Protein AF-W1YMN3-F1 (afdb_monomer)

InterPro domains:
  IPR003142 Biotin protein ligase, C-terminal [PF02237] (4-51)
  IPR008988 Transcriptional repressor, C-te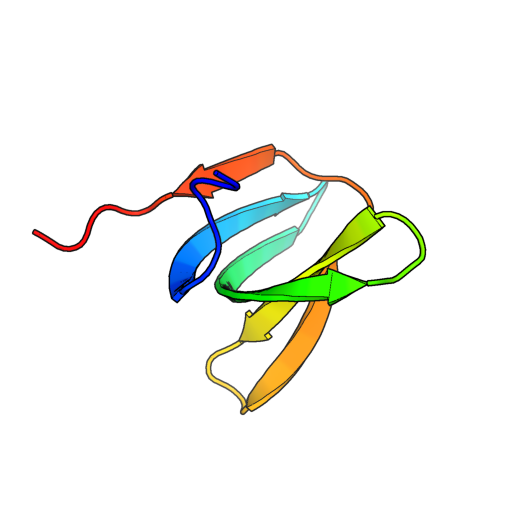rminal [SSF50037] (6-51)

Secondary structure (DSSP, 8-state):
--TTTTSEEEEEETTEEEEEEEEEE-TTSPEEEE-TTSPEEEESS-EEEE----

Structure (mmCIF, N/CA/C/O backbone):
data_AF-W1YMN3-F1
#
_entry.id   AF-W1YMN3-F1
#
loop_
_atom_site.group_PDB
_atom_site.id
_atom_site.type_symbol
_atom_site.label_atom_id
_atom_site.label_alt_id
_atom_site.label_comp_id
_atom_site.label_asym_id
_atom_site.label_entity_id
_atom_site.label_seq_id
_atom_site.pdbx_PDB_ins_code
_atom_site.Cartn_x
_atom_site.Cartn_y
_atom_site.Cartn_z
_atom_site.occupancy
_atom_site.B_iso_or_equiv
_atom_site.auth_seq_id
_atom_site.auth_comp_id
_atom_site.auth_asym_id
_atom_site.auth_atom_id
_atom_site.pdbx_PDB_model_num
ATOM 1 N N . LEU A 1 1 ? 5.627 -7.463 17.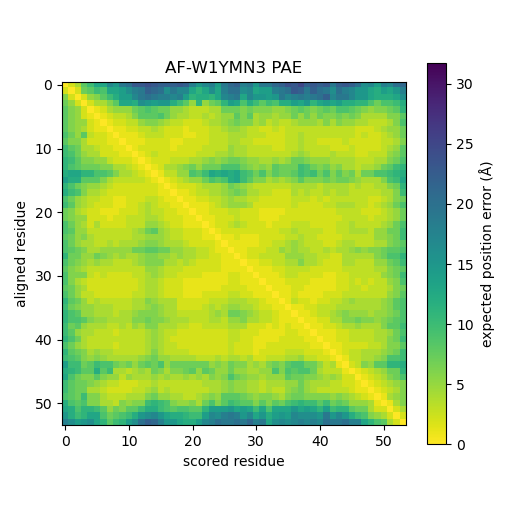116 1.00 44.59 1 LEU A N 1
ATOM 2 C CA . LEU A 1 1 ? 4.379 -6.720 16.844 1.00 44.59 1 LEU A CA 1
ATOM 3 C C . LEU A 1 1 ? 4.626 -5.936 15.563 1.00 44.59 1 LEU A C 1
ATOM 5 O O . LEU A 1 1 ? 5.504 -5.084 15.580 1.00 44.59 1 LEU A O 1
ATOM 9 N N . SER A 1 2 ? 3.996 -6.306 14.446 1.00 52.94 2 SER A N 1
ATOM 10 C CA . SER A 1 2 ? 4.180 -5.593 13.174 1.00 52.94 2 SER A CA 1
ATOM 11 C C . SER A 1 2 ? 3.543 -4.213 13.309 1.00 52.94 2 SER A C 1
ATOM 13 O O . SER A 1 2 ? 2.325 -4.096 13.333 1.00 52.94 2 SER A O 1
ATOM 15 N N . VAL A 1 3 ? 4.379 -3.190 13.486 1.00 61.25 3 VAL A N 1
ATOM 16 C CA . VAL A 1 3 ? 4.013 -1.819 13.902 1.00 61.25 3 VAL A CA 1
ATOM 17 C C . VAL A 1 3 ? 3.154 -1.078 12.856 1.00 61.25 3 VAL A C 1
ATOM 19 O O . VAL A 1 3 ? 2.741 0.048 13.084 1.00 61.25 3 VAL A O 1
ATOM 22 N N . THR A 1 4 ? 2.860 -1.698 11.712 1.00 66.12 4 THR A N 1
ATOM 23 C CA . THR A 1 4 ? 2.189 -1.074 10.564 1.00 66.12 4 THR A CA 1
ATOM 24 C C . THR A 1 4 ? 0.734 -1.502 10.357 1.00 66.12 4 THR A C 1
ATOM 26 O O . THR A 1 4 ? 0.022 -0.809 9.642 1.00 66.12 4 THR A O 1
ATOM 29 N N . LEU A 1 5 ? 0.265 -2.621 10.924 1.00 78.56 5 LEU A N 1
ATOM 30 C CA . LEU A 1 5 ? -1.086 -3.128 10.637 1.00 78.56 5 LEU A CA 1
ATOM 31 C C . LEU A 1 5 ? -2.168 -2.306 11.350 1.00 78.56 5 LEU A C 1
ATOM 33 O O . LEU A 1 5 ? -2.097 -2.090 12.555 1.00 78.56 5 LEU A O 1
ATOM 37 N N . GLY A 1 6 ? -3.188 -1.891 10.599 1.00 80.44 6 GLY A N 1
ATOM 38 C CA . GLY A 1 6 ? -4.276 -1.024 11.059 1.00 80.44 6 GLY A CA 1
ATOM 39 C C . GLY A 1 6 ? -3.975 0.474 10.963 1.00 80.44 6 GLY A C 1
ATOM 40 O O . GLY A 1 6 ? -4.887 1.277 11.144 1.00 80.44 6 GLY A O 1
ATOM 41 N N . GLU A 1 7 ? -2.738 0.848 10.633 1.00 84.1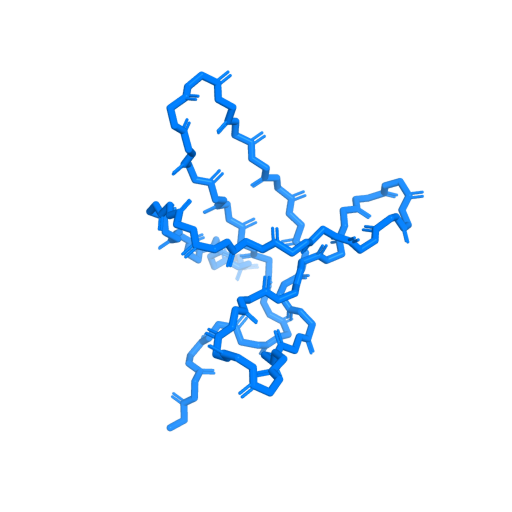9 7 GLU A N 1
ATOM 42 C CA . GLU A 1 7 ? -2.313 2.242 10.513 1.00 84.19 7 GLU A CA 1
ATOM 43 C C . GLU A 1 7 ? -2.438 2.756 9.075 1.00 84.19 7 GLU A C 1
ATOM 45 O O . GLU A 1 7 ? -2.309 2.007 8.097 1.00 84.19 7 GLU A O 1
ATOM 50 N N . GLU A 1 8 ? -2.650 4.067 8.948 1.00 87.19 8 GLU A N 1
ATOM 51 C CA . GLU A 1 8 ? -2.460 4.761 7.678 1.00 87.19 8 GLU A CA 1
ATOM 52 C C . GLU A 1 8 ? -0.967 4.835 7.358 1.00 87.19 8 GLU A C 1
ATOM 54 O O . GLU A 1 8 ? -0.145 5.348 8.126 1.00 87.19 8 GLU A O 1
ATOM 59 N N . ILE A 1 9 ? -0.613 4.318 6.190 1.00 87.75 9 ILE A N 1
ATOM 60 C CA . ILE A 1 9 ? 0.754 4.264 5.709 1.00 87.75 9 ILE A CA 1
ATOM 61 C C . ILE A 1 9 ? 0.873 4.898 4.329 1.00 87.75 9 ILE A C 1
ATOM 63 O O . ILE A 1 9 ? -0.059 4.927 3.521 1.00 87.75 9 ILE A O 1
ATOM 67 N N . GLU A 1 10 ? 2.077 5.370 4.055 1.00 88.00 10 GLU A N 1
ATOM 68 C CA . GLU A 1 10 ? 2.522 5.790 2.740 1.00 88.00 10 GLU A CA 1
ATOM 69 C C . GLU A 1 10 ? 3.617 4.829 2.278 1.00 88.00 10 GLU A C 1
ATOM 71 O O . GLU A 1 10 ? 4.617 4.625 2.969 1.00 88.00 10 GLU A O 1
ATOM 76 N N . VAL A 1 11 ? 3.429 4.237 1.105 1.00 87.25 11 VAL A N 1
ATOM 77 C CA . VAL A 1 11 ? 4.408 3.366 0.461 1.00 87.25 11 VAL A CA 1
ATOM 78 C C . VAL A 1 11 ? 5.024 4.107 -0.705 1.00 87.25 11 VAL A C 1
ATOM 80 O O . VAL A 1 11 ? 4.323 4.474 -1.651 1.00 87.25 11 VAL A O 1
ATOM 83 N N . ARG A 1 12 ? 6.343 4.279 -0.672 1.00 86.19 12 ARG A N 1
ATOM 84 C CA . ARG A 1 12 ? 7.109 4.849 -1.781 1.00 86.19 12 ARG A CA 1
ATOM 85 C C . ARG A 1 12 ? 7.768 3.733 -2.576 1.00 86.19 12 ARG A C 1
ATOM 87 O O . ARG A 1 12 ? 8.617 3.007 -2.066 1.00 86.19 12 ARG A O 1
ATOM 94 N N . ALA A 1 13 ? 7.380 3.618 -3.838 1.00 82.31 13 ALA A N 1
ATOM 95 C CA . ALA A 1 13 ? 8.007 2.752 -4.824 1.00 82.31 13 ALA A CA 1
ATOM 96 C C . ALA A 1 13 ? 8.596 3.606 -5.964 1.00 82.31 13 ALA A C 1
ATOM 9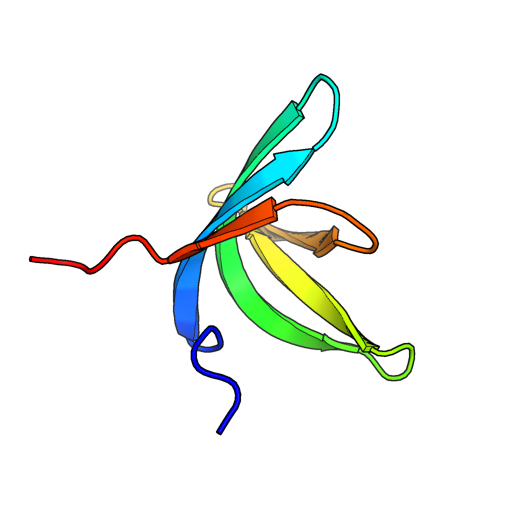8 O O . ALA A 1 13 ? 8.160 4.743 -6.177 1.00 82.31 13 ALA A O 1
ATOM 99 N N . PRO A 1 14 ? 9.568 3.095 -6.739 1.00 81.75 14 PRO A N 1
ATOM 100 C CA . PRO A 1 14 ? 10.107 3.824 -7.883 1.00 81.75 14 PRO A CA 1
ATOM 101 C C . PRO A 1 14 ? 8.995 4.241 -8.861 1.00 81.75 14 PRO A C 1
ATOM 103 O O . PRO A 1 14 ? 8.353 3.405 -9.495 1.00 81.75 14 PRO A O 1
ATOM 106 N N . GLY A 1 15 ? 8.747 5.549 -8.947 1.00 80.69 15 GLY A N 1
ATOM 107 C CA . GLY A 1 15 ? 7.738 6.147 -9.825 1.00 80.69 15 GLY A CA 1
ATOM 108 C C . GLY A 1 15 ? 6.295 6.122 -9.314 1.00 80.69 15 GLY A C 1
ATOM 109 O O . GLY A 1 15 ? 5.430 6.638 -10.014 1.00 80.69 15 GLY A O 1
ATOM 110 N N . ASN A 1 16 ? 6.011 5.564 -8.128 1.00 79.69 16 ASN A N 1
ATOM 111 C CA . ASN A 1 16 ? 4.656 5.524 -7.571 1.00 79.69 16 ASN A CA 1
ATOM 112 C C . ASN A 1 16 ? 4.657 5.677 -6.046 1.00 79.69 16 ASN A C 1
ATOM 114 O O . ASN A 1 16 ? 5.396 4.986 -5.349 1.00 79.69 16 ASN A O 1
ATOM 118 N N . THR A 1 17 ? 3.756 6.509 -5.528 1.00 84.69 17 THR A N 1
ATOM 119 C CA . THR A 1 17 ? 3.457 6.584 -4.094 1.00 84.69 17 THR A CA 1
ATOM 120 C C . THR A 1 17 ? 2.036 6.090 -3.864 1.00 84.69 17 THR A C 1
ATOM 122 O O . THR A 1 17 ? 1.114 6.515 -4.561 1.00 84.69 17 THR A O 1
ATOM 125 N N . TYR A 1 18 ? 1.860 5.189 -2.902 1.00 85.00 18 TYR A N 1
ATOM 126 C CA . TYR A 1 18 ? 0.554 4.686 -2.491 1.00 85.00 18 TYR A CA 1
ATOM 127 C C . TYR A 1 18 ? 0.252 5.155 -1.076 1.00 85.00 18 TYR A C 1
ATOM 129 O O . TYR A 1 18 ? 1.094 5.030 -0.194 1.00 85.00 18 TYR A O 1
ATOM 137 N N . GLU A 1 19 ? -0.958 5.650 -0.856 1.00 89.25 19 GLU A N 1
ATOM 138 C CA . GLU A 1 19 ? -1.459 6.001 0.470 1.00 89.25 19 GLU A CA 1
ATOM 139 C C . GLU A 1 19 ? -2.664 5.119 0.780 1.00 89.25 19 GLU A C 1
ATOM 141 O O . GLU A 1 19 ? -3.547 4.941 -0.066 1.00 89.25 19 GLU A O 1
ATOM 146 N N . GLY A 1 20 ? -2.689 4.529 1.969 1.00 90.38 20 GLY A N 1
ATOM 147 C CA . GLY A 1 20 ? -3.763 3.630 2.365 1.00 90.38 20 GLY A CA 1
ATOM 148 C C . GLY A 1 20 ? -3.548 3.037 3.746 1.00 90.38 20 GLY A C 1
ATOM 149 O O . GLY A 1 20 ? -2.624 3.407 4.462 1.00 90.38 20 GLY A O 1
ATOM 150 N N . VAL A 1 21 ? -4.408 2.099 4.120 1.00 90.94 21 VAL A N 1
ATOM 151 C CA . VAL A 1 21 ? -4.328 1.410 5.411 1.00 90.94 21 VAL A CA 1
ATOM 152 C C . VAL A 1 21 ? -3.669 0.059 5.206 1.00 90.94 21 VAL A C 1
ATOM 154 O O . VAL A 1 21 ? -4.132 -0.729 4.379 1.00 90.94 21 VAL A O 1
ATOM 157 N N . ALA A 1 22 ? -2.611 -0.231 5.956 1.00 90.00 22 ALA A N 1
ATOM 158 C CA . ALA A 1 22 ? -2.017 -1.563 5.961 1.00 90.00 22 ALA A CA 1
ATOM 159 C C . ALA A 1 22 ? -2.974 -2.534 6.665 1.00 90.00 22 ALA A C 1
ATOM 161 O O . ALA A 1 22 ? -3.260 -2.394 7.851 1.00 90.00 22 ALA A O 1
ATOM 162 N N . THR A 1 23 ? -3.520 -3.493 5.924 1.00 89.94 23 THR A N 1
ATOM 163 C CA . THR A 1 23 ? -4.578 -4.378 6.424 1.00 89.94 23 THR A CA 1
ATOM 164 C C . THR A 1 23 ? -4.068 -5.726 6.875 1.00 89.94 23 THR A C 1
ATOM 166 O O . THR A 1 23 ? -4.636 -6.282 7.808 1.00 89.94 23 THR A O 1
ATOM 169 N N . ASP A 1 24 ? -3.053 -6.262 6.200 1.00 89.69 24 ASP A N 1
ATOM 170 C CA . ASP A 1 24 ? -2.523 -7.586 6.517 1.00 89.69 24 ASP A CA 1
ATOM 171 C C . ASP A 1 24 ? -1.151 -7.820 5.875 1.00 89.69 24 ASP A C 1
ATOM 173 O O . ASP A 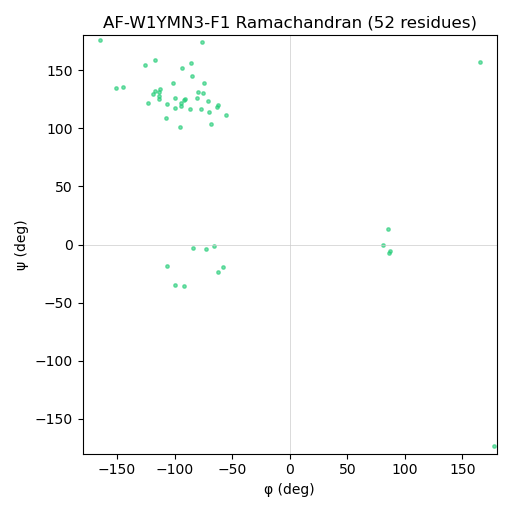1 24 ? -0.671 -6.982 5.106 1.00 89.69 24 ASP A O 1
ATOM 177 N N . ILE A 1 25 ? -0.545 -8.967 6.166 1.00 87.44 25 ILE A N 1
ATOM 178 C CA . ILE A 1 25 ? 0.621 -9.504 5.463 1.00 87.44 25 ILE A CA 1
ATOM 179 C C . ILE A 1 25 ? 0.217 -10.851 4.853 1.00 87.44 25 ILE A C 1
ATOM 181 O O . ILE A 1 25 ? -0.357 -11.686 5.546 1.00 87.44 25 ILE A O 1
ATOM 185 N N . ASP A 1 26 ? 0.485 -11.063 3.563 1.00 88.88 26 ASP A N 1
ATOM 186 C CA . ASP A 1 26 ? 0.176 -12.339 2.906 1.00 88.88 26 ASP A CA 1
ATOM 187 C C . ASP A 1 26 ? 1.183 -13.454 3.260 1.00 88.88 26 ASP A C 1
ATOM 189 O O . ASP A 1 26 ? 2.186 -13.230 3.938 1.00 88.88 26 ASP A O 1
ATOM 193 N N . GLU A 1 27 ? 0.913 -14.681 2.806 1.00 90.31 27 GLU A N 1
ATOM 194 C CA . GLU A 1 27 ? 1.745 -15.862 3.098 1.00 90.31 27 GLU A CA 1
ATOM 195 C C . GLU A 1 27 ? 3.179 -15.753 2.552 1.00 90.31 27 GLU A C 1
ATOM 197 O O . GLU A 1 27 ? 4.097 -16.371 3.091 1.00 90.31 27 GLU A O 1
ATOM 202 N N . ASP A 1 28 ? 3.381 -14.930 1.522 1.00 88.56 28 ASP A N 1
ATOM 203 C CA . ASP A 1 28 ? 4.685 -14.640 0.926 1.00 88.56 28 ASP A CA 1
ATOM 204 C C . ASP A 1 28 ? 5.440 -13.531 1.696 1.00 88.56 28 ASP A C 1
ATOM 206 O O . ASP A 1 28 ? 6.581 -13.202 1.361 1.00 88.56 28 ASP A O 1
ATOM 210 N N . GLY A 1 29 ? 4.823 -12.937 2.725 1.00 86.56 29 GLY A N 1
ATOM 211 C CA . GLY A 1 29 ? 5.395 -11.855 3.526 1.00 86.56 29 GLY A CA 1
ATOM 212 C C . GLY A 1 29 ? 5.192 -10.454 2.940 1.00 86.56 29 GLY A C 1
ATOM 213 O O . GLY A 1 29 ? 5.836 -9.507 3.399 1.00 86.56 29 GLY A O 1
ATOM 214 N N . ASN A 1 30 ? 4.315 -10.288 1.947 1.00 89.31 30 ASN A N 1
ATOM 215 C CA . ASN A 1 30 ? 4.035 -8.991 1.332 1.00 89.31 30 ASN A CA 1
ATOM 216 C C . ASN A 1 30 ? 2.976 -8.217 2.112 1.00 89.31 30 ASN A C 1
ATOM 218 O O . ASN A 1 30 ? 1.988 -8.778 2.582 1.00 89.31 30 ASN A O 1
ATOM 222 N N . LEU A 1 31 ? 3.123 -6.895 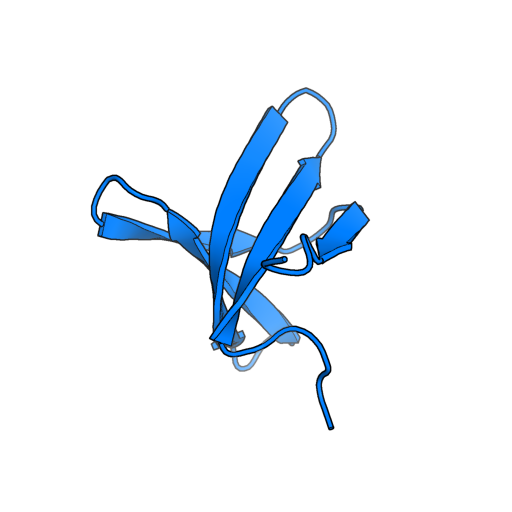2.164 1.00 88.00 31 LEU A N 1
ATOM 223 C CA . LEU A 1 31 ? 2.168 -6.034 2.853 1.00 88.00 31 LEU A CA 1
ATOM 224 C C . LEU A 1 31 ? 0.935 -5.780 1.976 1.00 88.00 31 LEU A C 1
ATOM 226 O O . LEU A 1 31 ? 1.049 -5.311 0.841 1.00 88.00 31 LEU A O 1
ATOM 230 N N . LEU A 1 32 ? -0.251 -6.049 2.514 1.00 90.81 32 LEU A N 1
ATOM 231 C CA . LEU A 1 32 ? -1.528 -5.721 1.890 1.00 90.81 32 LEU A CA 1
ATOM 232 C C . LEU A 1 32 ? -1.992 -4.344 2.361 1.00 90.81 32 LEU A C 1
ATOM 234 O O . LEU A 1 32 ? -2.130 -4.095 3.558 1.00 90.81 32 LEU A O 1
ATOM 238 N N . VAL A 1 33 ? -2.250 -3.453 1.407 1.00 90.38 33 VAL A N 1
ATOM 239 C CA . VAL A 1 33 ? -2.645 -2.065 1.656 1.00 90.38 33 VAL A CA 1
ATOM 240 C C . VAL A 1 33 ? -3.975 -1.788 0.985 1.00 90.38 33 VAL A C 1
ATOM 242 O O . VAL A 1 33 ? -4.104 -1.909 -0.232 1.00 90.38 33 VAL A O 1
ATOM 245 N N . ARG A 1 34 ? -4.968 -1.385 1.772 1.00 91.81 34 ARG A N 1
ATOM 246 C CA . ARG A 1 34 ? -6.264 -0.937 1.268 1.00 91.81 34 ARG A CA 1
ATOM 247 C C . ARG A 1 34 ? -6.196 0.545 0.943 1.00 91.81 34 ARG A C 1
ATOM 249 O O . ARG A 1 34 ? -5.989 1.371 1.830 1.00 91.81 34 ARG A O 1
ATOM 256 N N . ILE A 1 35 ? -6.367 0.858 -0.328 1.00 89.94 35 ILE A N 1
ATOM 257 C CA . ILE A 1 35 ? -6.334 2.216 -0.871 1.00 89.94 35 ILE A CA 1
ATOM 258 C C . ILE A 1 35 ? -7.743 2.832 -0.735 1.00 89.94 35 ILE A C 1
ATOM 260 O O . ILE A 1 35 ? -8.718 2.079 -0.630 1.00 89.94 35 ILE A O 1
ATOM 264 N N . PRO A 1 36 ? -7.905 4.173 -0.690 1.00 86.56 36 PRO A N 1
ATOM 265 C CA . PRO A 1 36 ? -9.217 4.804 -0.497 1.00 86.56 36 PRO A CA 1
ATOM 266 C C . PRO A 1 36 ? -10.290 4.445 -1.535 1.00 86.56 36 PRO A C 1
ATOM 268 O O . PRO A 1 36 ? -11.476 4.598 -1.259 1.00 86.56 36 PRO A O 1
ATOM 271 N N . ASP A 1 37 ? -9.895 3.947 -2.708 1.00 87.56 37 ASP A N 1
ATOM 272 C CA . ASP A 1 37 ? -10.806 3.433 -3.738 1.00 87.56 37 ASP A CA 1
ATOM 273 C C . ASP A 1 37 ? -11.437 2.070 -3.373 1.00 87.56 37 ASP A C 1
ATOM 275 O O . ASP A 1 37 ? -12.281 1.560 -4.107 1.00 87.56 37 ASP A O 1
ATOM 279 N N . GLY A 1 38 ? -11.045 1.482 -2.237 1.00 87.06 38 GLY A N 1
ATOM 280 C CA . GLY A 1 38 ? -11.486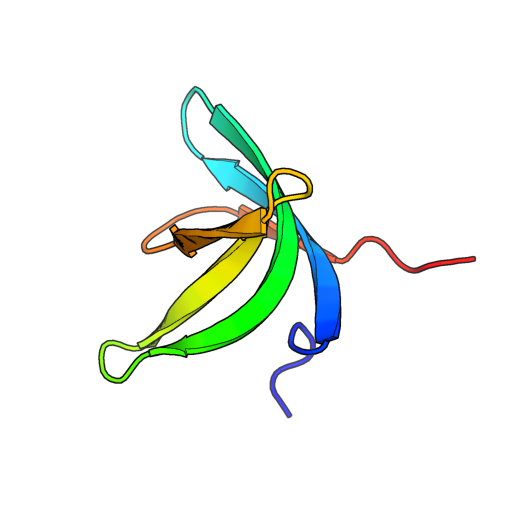 0.172 -1.764 1.00 87.06 38 GLY A CA 1
ATOM 281 C C . GLY A 1 38 ? -10.647 -0.992 -2.295 1.00 87.06 38 GLY A C 1
ATOM 282 O O . GLY A 1 38 ? -10.830 -2.125 -1.843 1.00 87.06 38 GLY A O 1
ATOM 283 N N . THR A 1 39 ? -9.702 -0.733 -3.201 1.00 91.06 39 THR A N 1
ATOM 284 C CA . THR A 1 39 ? -8.812 -1.749 -3.760 1.00 91.06 39 THR A CA 1
ATOM 285 C C . THR A 1 39 ? -7.750 -2.139 -2.737 1.00 91.06 39 THR A C 1
ATOM 287 O O . THR A 1 39 ? -7.158 -1.292 -2.067 1.00 91.06 39 THR A O 1
ATOM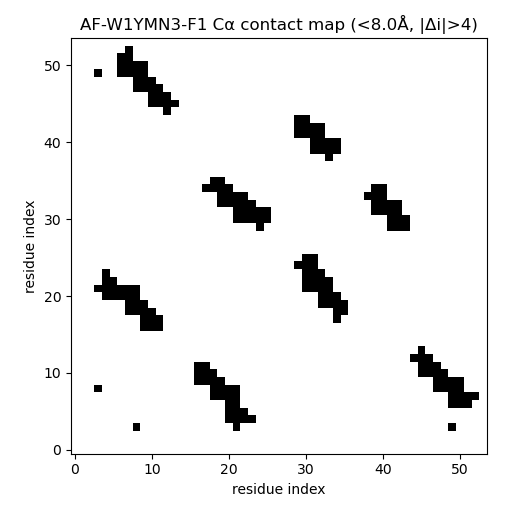 290 N N . VAL A 1 40 ? -7.455 -3.436 -2.645 1.00 91.56 40 VAL A N 1
ATOM 291 C CA . VAL A 1 40 ? -6.304 -3.936 -1.886 1.00 91.56 40 VAL A CA 1
ATOM 292 C C . VAL A 1 40 ? -5.131 -4.114 -2.839 1.00 91.56 40 VAL A C 1
ATOM 294 O O . VAL A 1 40 ? -5.205 -4.889 -3.794 1.00 91.56 40 VAL A O 1
ATOM 297 N N . LYS A 1 41 ? -4.038 -3.396 -2.585 1.00 89.44 41 LYS A N 1
ATOM 298 C CA . LYS A 1 41 ? -2.772 -3.565 -3.293 1.00 89.44 41 LYS A CA 1
ATOM 299 C C . LYS A 1 41 ? -1.791 -4.366 -2.464 1.00 89.44 41 LYS A C 1
ATOM 301 O O . LYS A 1 41 ? -1.631 -4.140 -1.269 1.00 89.44 41 LYS A O 1
ATOM 306 N N . ARG A 1 42 ? -1.088 -5.262 -3.147 1.00 91.12 42 ARG A N 1
ATOM 307 C CA . ARG A 1 42 ? 0.028 -6.013 -2.591 1.00 91.12 42 ARG A CA 1
ATOM 308 C C . ARG A 1 42 ? 1.334 -5.264 -2.831 1.00 91.12 42 ARG A C 1
ATOM 310 O O . ARG A 1 42 ? 1.661 -4.943 -3.975 1.00 91.12 42 ARG A O 1
ATOM 317 N N . ILE A 1 43 ? 2.069 -5.010 -1.758 1.00 86.69 43 ILE A N 1
ATOM 318 C CA . ILE A 1 43 ? 3.340 -4.292 -1.759 1.00 86.69 43 ILE A CA 1
ATOM 319 C C . ILE A 1 43 ? 4.462 -5.293 -1.502 1.00 86.69 43 ILE A C 1
ATOM 321 O O . ILE A 1 43 ? 4.601 -5.810 -0.398 1.00 86.69 43 ILE A O 1
ATOM 325 N N . VAL A 1 44 ? 5.247 -5.554 -2.548 1.00 86.06 44 VAL A N 1
ATOM 326 C CA . VAL A 1 44 ? 6.373 -6.503 -2.519 1.00 86.06 44 VAL A CA 1
ATOM 327 C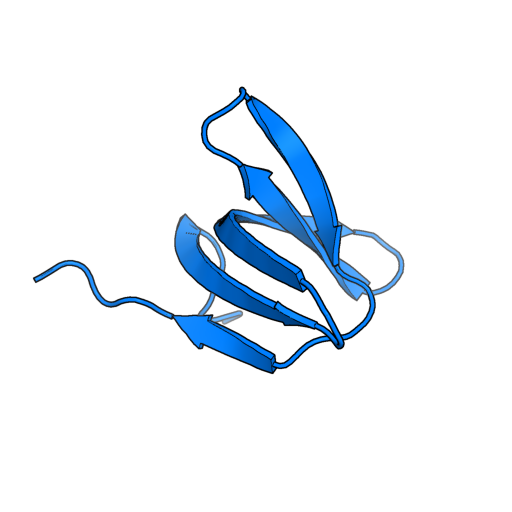 C . VAL A 1 44 ? 7.686 -5.802 -2.150 1.00 86.06 44 VAL A C 1
ATOM 329 O O . VAL A 1 44 ? 8.522 -6.361 -1.451 1.00 86.06 44 VAL A O 1
ATOM 332 N N . ALA A 1 45 ? 7.875 -4.560 -2.606 1.00 77.81 45 ALA A N 1
ATOM 333 C CA . ALA A 1 45 ? 9.058 -3.756 -2.317 1.00 77.81 45 ALA A CA 1
ATOM 334 C C . ALA A 1 45 ? 8.707 -2.262 -2.318 1.00 77.81 45 ALA A C 1
ATOM 336 O O . ALA A 1 45 ? 8.016 -1.781 -3.219 1.00 77.81 45 ALA A O 1
ATOM 337 N N . GLY A 1 46 ? 9.195 -1.536 -1.316 1.00 78.00 46 GLY A N 1
ATOM 338 C CA . GLY A 1 46 ? 9.015 -0.094 -1.177 1.00 78.00 46 GLY A CA 1
ATOM 339 C C . GLY A 1 46 ? 9.363 0.382 0.228 1.00 78.00 46 GLY A C 1
ATOM 340 O O . GLY A 1 46 ? 9.323 -0.398 1.181 1.00 78.00 46 GLY A O 1
ATOM 341 N N . ASP A 1 47 ? 9.691 1.663 0.354 1.00 82.56 47 ASP A N 1
ATOM 342 C CA . ASP A 1 47 ? 9.875 2.297 1.656 1.00 82.56 47 ASP A CA 1
ATOM 343 C C . ASP A 1 47 ? 8.499 2.583 2.266 1.00 82.56 47 ASP A C 1
ATOM 345 O O . ASP A 1 47 ? 7.703 3.345 1.708 1.00 82.56 47 ASP A O 1
ATOM 349 N N . VAL A 1 48 ? 8.209 1.953 3.405 1.00 83.31 48 VAL A N 1
ATOM 350 C CA . VAL A 1 48 ? 6.956 2.135 4.146 1.00 83.31 48 VAL A CA 1
ATOM 351 C C . VAL A 1 48 ? 7.167 3.190 5.223 1.00 83.31 48 VAL A C 1
ATOM 353 O O . VAL A 1 48 ? 8.012 3.034 6.103 1.00 83.31 48 VAL A O 1
ATOM 356 N N . SER A 1 49 ? 6.376 4.256 5.177 1.00 83.81 49 SER A N 1
ATOM 357 C CA . SER A 1 49 ? 6.316 5.276 6.223 1.00 83.81 49 SER A CA 1
ATOM 358 C C . SER A 1 49 ? 4.948 5.244 6.893 1.00 83.81 49 SER A C 1
ATOM 360 O O . SER A 1 49 ? 3.923 5.318 6.221 1.00 83.81 49 SER A O 1
ATOM 362 N N . ILE A 1 50 ? 4.921 5.147 8.222 1.00 81.75 50 ILE A N 1
ATOM 363 C CA . ILE A 1 50 ? 3.683 5.273 8.998 1.00 81.75 50 ILE A CA 1
ATOM 364 C C . ILE A 1 50 ? 3.365 6.759 9.135 1.00 81.75 50 ILE A C 1
ATOM 366 O O . ILE A 1 50 ? 4.240 7.547 9.508 1.00 81.75 50 ILE A O 1
ATOM 370 N N . ARG A 1 51 ? 2.120 7.146 8.850 1.00 76.38 51 ARG A N 1
ATOM 371 C CA . ARG A 1 51 ? 1.631 8.495 9.130 1.00 76.38 51 ARG A CA 1
ATOM 372 C C . ARG A 1 51 ? 0.912 8.466 10.480 1.00 76.38 51 ARG A C 1
ATOM 374 O O . ARG A 1 51 ? -0.226 8.010 10.535 1.00 76.38 51 ARG A O 1
ATOM 381 N N . PRO A 1 52 ? 1.537 8.928 11.579 1.00 62.66 52 PRO A N 1
ATOM 382 C CA . PRO A 1 52 ? 0.844 8.989 12.857 1.00 62.66 52 PRO A CA 1
ATOM 383 C C . PRO A 1 52 ? -0.348 9.943 12.730 1.00 62.66 52 PRO A C 1
ATOM 385 O O . PRO A 1 52 ? -0.173 11.127 12.423 1.00 62.66 52 PRO A O 1
ATOM 388 N N . ARG A 1 53 ? -1.564 9.437 12.967 1.00 59.75 53 ARG A N 1
ATOM 389 C CA . ARG A 1 53 ? -2.728 10.304 13.175 1.00 59.75 53 ARG A CA 1
ATOM 390 C C . ARG A 1 53 ? -2.470 11.124 14.440 1.00 59.75 53 ARG A C 1
ATOM 392 O O . ARG A 1 53 ? -2.240 10.561 15.506 1.00 59.75 53 ARG A O 1
ATOM 399 N N . LYS A 1 54 ? -2.424 12.446 14.278 1.00 52.91 54 LYS A N 1
ATOM 400 C CA . LYS A 1 54 ? -2.354 13.411 15.382 1.00 52.91 54 LYS A CA 1
ATOM 401 C C . LYS A 1 54 ? -3.579 13.322 16.284 1.00 52.91 54 LYS A C 1
ATOM 403 O O . LYS A 1 54 ? -4.676 13.046 15.748 1.00 52.91 54 LYS A O 1
#

Nearest PDB structures (foldseek):
  2hni-assembly1_B  TM=9.320E-01  e=1.545E-04  Pyrococcus horikoshii OT3
  6ndl-assembly1_A  TM=8.371E-01  e=1.088E-03  Staphylococcus aureus
  8eni-assembly1_A-2  TM=8.438E-01  e=2.086E-03  Staphylococcus aureus subsp. aureus Mu50
  6apw-assembly1_A  TM=8.382E-01  e=2.213E-03  Staphylococcus aureus
  6aqq-assembly1_A  TM=8.421E-01  e=2.490E-03  Staphylococcus aureus

Mean predicted aligned error: 5.24 Å

Organism: NCBI:txid408170

Sequence (54 aa):
LSVTLGEEIEVRAPGNTYEGVATDIDEDGNLLVRIPDGTVKRIVAGDVSIRPRK

Solvent-accessible surface area (backbone atoms only — not comparable to full-atom values): 3306 Å² total; per-residue (Å²): 130,77,90,52,63,78,34,47,31,38,36,44,37,98,97,46,76,48,60,28,32,26,70,49,66,49,97,89,68,30,42,29,29,36,29,90,87,72,50,74,45,78,45,84,72,61,56,75,42,78,55,81,82,127

Foldseek 3Di:
DPPQAQFWKWWDDVPDIATFHFHDADPVRWTWGQGPVRDTDTHPDTDIDTDDDD

pLDDT: mean 82.53, std 10.8, range [44.59, 91.81]

Radius of gyration: 10.35 Å; Cα contacts (8 Å, |Δi|>4): 100; chains: 1; bounding box: 22×29×27 Å